Protein AF-A0A8I5ZY84-F1 (afdb_monomer_lite)

Radius of gyration: 14.75 Å; chains: 1; bounding box: 44×28×27 Å

Organism: Rattus norvegicus 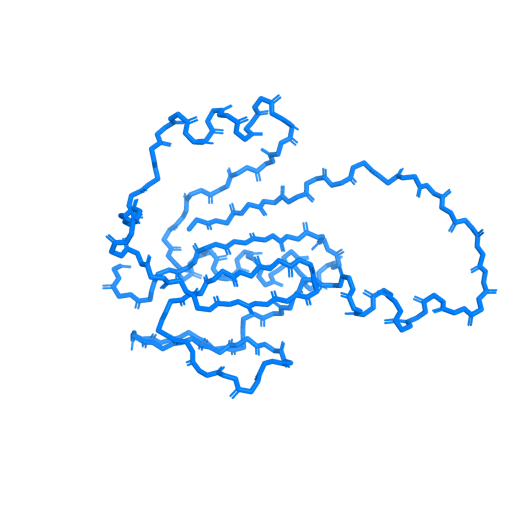(NCBI:txid10116)

Foldseek 3Di:
DKWFPPDPDDDDDDPDPPPVVLQQQFWWAFPDAAAQWTDTPPDPDIESKWKTWGRDIDHDDCVVPHPDDDPVNVVVCVVVVIDDDDDAQVVVSVVSNVCSVVRGTMIDIHHRHD

Sequence (114 aa):
VYVRFLELLPTLHGLGLQISVHMLMASPKIASLSWGQMKVQGSTLTYKDCKVWPGGSRAWDWRETGTEVPPSTVEYLEKQGIDVRVLQTEQAVKEYNALAARGIRVGGVFHSTC

InterPro domains:
  IPR007523 NDUFAF3/Mth938 domain-containing protein [PF04430] (68-111)
  IPR036748 MTH938-like superfamily [G3DSA:3.40.1230.10] (25-68)
  IPR036748 MTH938-like superfamily [G3DSA:3.40.1230.10] (69-114)
  IPR036748 MTH938-like superfamily [SSF64076] (27-114)

Structure (mmCIF, N/CA/C/O backbone):
data_AF-A0A8I5ZY84-F1
#
_entry.id   AF-A0A8I5ZY84-F1
#
loop_
_atom_site.group_PDB
_atom_site.id
_atom_site.type_symbol
_atom_site.label_atom_id
_atom_site.label_alt_id
_atom_site.label_comp_id
_atom_site.label_asym_id
_atom_site.label_entity_id
_atom_site.label_seq_id
_atom_site.pdbx_PDB_ins_code
_atom_site.Cartn_x
_atom_site.Cartn_y
_atom_site.Cartn_z
_atom_site.occupancy
_atom_site.B_iso_or_equiv
_atom_site.auth_seq_id
_atom_site.auth_comp_id
_atom_site.auth_asym_id
_atom_site.auth_atom_id
_atom_site.pdbx_PDB_model_num
ATOM 1 N N . VAL A 1 1 ? 3.416 3.967 1.675 1.00 59.25 1 VAL A N 1
ATOM 2 C CA . VAL A 1 1 ? 2.621 4.438 2.839 1.00 59.25 1 VAL A CA 1
ATOM 3 C C . VAL A 1 1 ? 1.252 3.823 2.792 1.00 59.25 1 VAL A C 1
ATOM 5 O O . VAL A 1 1 ? 0.643 3.834 1.731 1.00 59.25 1 VAL A O 1
ATOM 8 N N . TYR A 1 2 ? 0.758 3.278 3.899 1.00 57.12 2 TYR A N 1
ATOM 9 C CA . TYR A 1 2 ? -0.619 2.800 3.930 1.00 57.12 2 TYR A CA 1
ATOM 10 C C . TYR A 1 2 ? -1.449 3.597 4.935 1.00 57.12 2 TYR A C 1
ATOM 12 O O . TYR A 1 2 ? -0.948 4.117 5.931 1.00 57.12 2 TYR A O 1
ATOM 20 N N . VAL A 1 3 ? -2.723 3.747 4.596 1.00 58.94 3 VAL A N 1
ATOM 21 C CA . VAL A 1 3 ? -3.702 4.549 5.316 1.00 58.94 3 VAL A CA 1
ATOM 22 C C . VAL A 1 3 ? -4.743 3.579 5.842 1.00 58.94 3 VAL A C 1
ATOM 24 O O . VAL A 1 3 ? -5.492 2.965 5.078 1.00 58.94 3 VAL A O 1
ATOM 27 N N . ARG A 1 4 ? -4.787 3.390 7.154 1.00 54.56 4 ARG A N 1
ATOM 28 C CA . ARG A 1 4 ? -5.822 2.573 7.768 1.00 54.56 4 ARG A CA 1
ATOM 29 C C . ARG A 1 4 ? -7.061 3.441 7.945 1.00 54.56 4 ARG A C 1
ATOM 31 O O . ARG A 1 4 ? -7.115 4.302 8.816 1.00 54.56 4 ARG A O 1
ATOM 38 N N . PHE A 1 5 ? -8.075 3.191 7.124 1.00 53.84 5 PHE A N 1
ATOM 39 C CA . PHE A 1 5 ? -9.385 3.803 7.306 1.00 53.84 5 PHE A CA 1
ATOM 40 C C . PHE A 1 5 ? -10.044 3.193 8.553 1.00 53.84 5 PHE A C 1
ATOM 42 O O . PHE A 1 5 ? -10.615 2.104 8.510 1.00 53.84 5 PHE A O 1
ATOM 49 N N . LEU A 1 6 ? -9.945 3.880 9.692 1.00 45.16 6 LEU A N 1
ATOM 50 C CA . LEU A 1 6 ? -10.843 3.652 10.821 1.00 45.16 6 LEU A CA 1
ATOM 51 C C . LEU A 1 6 ? -12.224 4.165 10.410 1.00 45.16 6 LEU A C 1
ATOM 53 O O . LEU A 1 6 ? -12.506 5.348 10.547 1.00 45.16 6 LEU A O 1
ATOM 57 N N . GLU A 1 7 ? -13.093 3.306 9.881 1.00 52.28 7 GLU A N 1
ATOM 58 C CA . GLU A 1 7 ? -14.502 3.686 9.793 1.00 52.28 7 GLU A CA 1
ATOM 59 C C . GLU A 1 7 ? -15.231 3.367 11.098 1.00 52.28 7 GLU A C 1
ATOM 61 O O . GLU A 1 7 ? -15.398 2.208 11.483 1.00 52.28 7 GLU A O 1
ATOM 66 N N . LEU A 1 8 ? -15.696 4.444 11.735 1.00 43.16 8 LEU A N 1
ATOM 67 C CA . LEU A 1 8 ? -16.937 4.509 12.500 1.00 43.16 8 LEU A CA 1
ATOM 68 C C . LEU A 1 8 ? -18.049 3.827 11.681 1.00 43.16 8 LEU A C 1
ATOM 70 O O . LEU A 1 8 ? -18.463 4.341 10.646 1.00 43.16 8 LEU A O 1
ATOM 74 N N . LEU A 1 9 ? -18.516 2.655 12.105 1.00 41.88 9 LEU A N 1
ATOM 75 C CA . LEU A 1 9 ? -19.665 1.999 11.477 1.00 41.88 9 LEU A CA 1
ATOM 76 C C . LEU A 1 9 ? -20.967 2.652 11.970 1.00 41.88 9 LEU A C 1
ATOM 78 O O . LEU A 1 9 ? -21.177 2.681 13.183 1.00 41.88 9 LEU A O 1
ATOM 82 N N . PRO A 1 10 ? -21.915 3.042 11.100 1.00 41.12 10 PRO A N 1
ATOM 83 C CA . PRO A 1 10 ? -23.320 2.896 11.426 1.00 41.12 10 PRO A CA 1
ATOM 84 C C . PRO A 1 10 ? -23.710 1.434 11.179 1.00 41.12 10 PRO A C 1
ATOM 86 O O . PRO A 1 10 ? -23.598 0.904 10.072 1.00 41.12 10 PRO A O 1
ATOM 89 N N . THR A 1 11 ? -24.151 0.761 12.233 1.00 42.03 11 THR A N 1
ATOM 90 C CA . THR A 1 11 ? -24.801 -0.548 12.177 1.00 42.03 11 THR A CA 1
ATOM 91 C C . THR A 1 11 ? -26.076 -0.455 11.338 1.00 42.03 11 THR A C 1
ATOM 93 O O . THR A 1 11 ? -27.053 0.159 11.754 1.00 42.03 11 THR A O 1
ATOM 96 N N . LEU A 1 12 ? -26.099 -1.096 10.168 1.00 42.38 12 LEU A N 1
ATOM 97 C CA . LEU A 1 12 ? -27.334 -1.333 9.419 1.00 42.38 12 LEU A CA 1
ATOM 98 C C . LEU A 1 12 ? -27.605 -2.837 9.351 1.00 42.38 12 LEU A C 1
ATOM 100 O O . LEU A 1 12 ? -26.964 -3.592 8.617 1.00 42.38 12 LEU A O 1
ATOM 104 N N . HIS A 1 13 ? -28.554 -3.262 10.186 1.00 46.16 13 HIS A N 1
ATOM 105 C CA . HIS A 1 13 ? -29.196 -4.569 10.132 1.00 46.16 13 HIS A CA 1
ATOM 106 C C . HIS A 1 13 ? -30.105 -4.654 8.896 1.00 46.16 13 HIS A C 1
ATOM 108 O O . HIS A 1 13 ? -30.952 -3.789 8.692 1.00 46.16 13 HIS A O 1
ATOM 114 N N . GLY A 1 14 ? -29.966 -5.721 8.105 1.00 43.25 14 GLY A N 1
ATOM 115 C CA . GLY A 1 14 ? -30.856 -6.013 6.978 1.00 43.25 14 GLY A CA 1
ATOM 116 C C . GLY A 1 14 ? -30.366 -7.198 6.147 1.00 43.25 14 GLY A C 1
ATOM 117 O O . GLY A 1 14 ? -29.608 -7.034 5.198 1.00 43.25 14 GLY A O 1
ATOM 118 N N . LEU A 1 15 ? -30.756 -8.412 6.537 1.00 55.94 15 LEU A N 1
ATOM 119 C CA . LEU A 1 15 ? -30.386 -9.677 5.893 1.00 55.94 15 LEU A CA 1
ATOM 120 C C . LEU A 1 15 ? -31.008 -9.797 4.487 1.00 55.94 15 LEU A C 1
ATOM 122 O O . LEU A 1 15 ? -32.220 -9.679 4.342 1.00 55.94 15 LEU A O 1
ATOM 126 N N . GLY A 1 16 ? -30.189 -10.082 3.465 1.00 46.94 16 GLY A N 1
ATOM 127 C CA . GLY A 1 16 ? -30.673 -10.550 2.155 1.00 46.94 16 GLY A CA 1
ATOM 128 C C . GLY A 1 16 ? -29.726 -10.315 0.973 1.00 46.94 16 GLY A C 1
ATOM 129 O O . GLY A 1 16 ? -29.486 -11.232 0.198 1.00 46.94 16 GLY A O 1
ATOM 130 N N . LEU A 1 17 ? -29.127 -9.121 0.864 1.00 48.25 17 LEU A N 1
ATOM 131 C CA . LEU A 1 17 ? -28.210 -8.734 -0.233 1.00 48.25 17 LEU A CA 1
ATOM 132 C C . LEU A 1 17 ? -26.754 -8.489 0.223 1.00 48.25 17 LEU A C 1
ATOM 134 O O . LEU A 1 17 ? -25.884 -8.148 -0.577 1.00 48.25 17 LEU A O 1
ATOM 138 N N . GLN A 1 18 ? -26.486 -8.660 1.519 1.00 50.44 18 GLN A N 1
ATOM 139 C CA . GLN A 1 18 ? -25.283 -8.171 2.203 1.00 50.44 18 GLN A CA 1
ATOM 140 C C . GLN A 1 18 ? -23.968 -8.785 1.682 1.00 50.44 18 GLN A C 1
ATOM 142 O O . GLN A 1 18 ? -22.938 -8.116 1.697 1.00 50.44 18 GLN A O 1
ATOM 147 N N . ILE A 1 19 ? -23.982 -10.042 1.219 1.00 48.97 19 ILE A N 1
ATOM 148 C CA . ILE A 1 19 ? -22.755 -10.817 0.946 1.00 48.97 19 ILE A CA 1
ATOM 149 C C . ILE A 1 19 ? -21.994 -10.266 -0.272 1.00 48.97 19 ILE A C 1
ATOM 151 O O . ILE A 1 19 ? -20.773 -10.122 -0.216 1.00 48.97 19 ILE A O 1
ATOM 155 N N . SER A 1 20 ? -22.693 -9.878 -1.345 1.00 49.91 20 SER A N 1
ATOM 156 C CA . SER A 1 20 ? -22.047 -9.343 -2.555 1.00 49.91 20 SER A CA 1
ATOM 157 C C . SER A 1 20 ? -21.525 -7.916 -2.371 1.00 49.91 20 SER A C 1
ATOM 159 O O . SER A 1 20 ? -20.455 -7.588 -2.880 1.00 49.91 20 SER A O 1
ATOM 161 N N . VAL A 1 21 ? -22.228 -7.072 -1.608 1.00 51.06 21 VAL A N 1
ATOM 162 C CA . VAL A 1 21 ? -21.797 -5.682 -1.367 1.00 51.06 21 VAL A CA 1
ATOM 163 C C . VAL A 1 21 ? -20.622 -5.629 -0.387 1.00 51.06 21 VAL A C 1
ATOM 165 O O . VAL A 1 21 ? -19.704 -4.838 -0.579 1.00 51.06 21 VAL A O 1
ATOM 168 N N . HIS A 1 22 ? -20.576 -6.523 0.611 1.00 53.44 22 HIS A N 1
ATOM 169 C C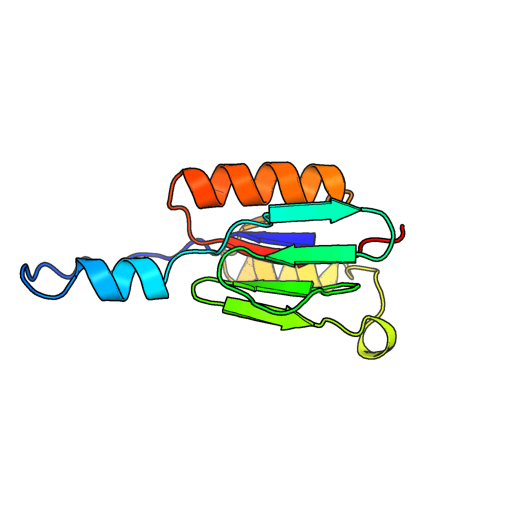A . HIS A 1 22 ? -19.419 -6.638 1.510 1.00 53.44 22 HIS A CA 1
ATOM 170 C C . HIS A 1 22 ? -18.127 -6.972 0.755 1.00 53.44 22 HIS A C 1
ATOM 172 O O . HIS A 1 22 ? -17.070 -6.434 1.073 1.00 53.44 22 HIS A O 1
ATOM 178 N N . MET A 1 23 ? -18.211 -7.831 -0.266 1.00 52.03 23 MET A N 1
ATOM 179 C CA . MET A 1 23 ? -17.057 -8.217 -1.082 1.00 52.03 23 MET A CA 1
ATOM 180 C C . MET A 1 23 ? -16.591 -7.079 -2.003 1.00 52.03 23 MET A C 1
ATOM 182 O O . MET A 1 23 ? -15.393 -6.918 -2.219 1.00 52.03 23 MET A O 1
ATOM 186 N N . LEU A 1 24 ? -17.524 -6.242 -2.472 1.00 56.81 24 LEU A N 1
ATOM 187 C CA . LEU A 1 24 ? -17.244 -5.021 -3.238 1.00 56.81 24 LEU A CA 1
ATOM 188 C C . LEU A 1 24 ? -16.703 -3.870 -2.377 1.00 56.81 24 LEU A C 1
ATOM 190 O O . LEU A 1 24 ? -16.148 -2.929 -2.927 1.00 56.81 24 LEU A O 1
ATOM 194 N N . MET A 1 25 ? -16.845 -3.937 -1.052 1.00 71.19 25 MET A N 1
ATOM 195 C CA . MET A 1 25 ? -16.330 -2.952 -0.088 1.00 71.19 25 MET A CA 1
ATOM 196 C C . MET A 1 25 ? -15.126 -3.484 0.707 1.00 71.19 25 MET A C 1
ATOM 198 O O . MET A 1 25 ? -14.665 -2.840 1.649 1.00 71.19 25 MET A O 1
ATOM 202 N N . ALA A 1 26 ? -14.608 -4.664 0.356 1.00 87.94 26 ALA A N 1
ATOM 203 C CA . ALA A 1 26 ? -13.420 -5.229 0.977 1.00 87.94 26 ALA A CA 1
ATOM 204 C C . ALA A 1 26 ? -12.151 -4.602 0.390 1.00 87.94 26 ALA A C 1
ATOM 206 O O . ALA A 1 26 ? -12.075 -4.287 -0.799 1.00 87.94 26 ALA A O 1
ATOM 207 N N . SER A 1 27 ? -11.124 -4.443 1.218 1.00 92.56 27 SER A N 1
ATOM 208 C CA . SER A 1 27 ? -9.804 -4.021 0.753 1.00 92.56 27 SER A CA 1
ATOM 209 C C . SER A 1 27 ? -9.124 -5.179 0.013 1.00 92.56 27 SER A C 1
ATOM 211 O O . SER A 1 27 ? -8.921 -6.239 0.615 1.00 92.56 27 SER A O 1
ATOM 213 N N . PRO A 1 28 ? -8.791 -5.030 -1.281 1.00 94.44 28 PRO A N 1
ATOM 214 C CA . PRO A 1 28 ? -8.242 -6.125 -2.067 1.00 94.44 28 PRO A CA 1
ATOM 215 C C . PRO A 1 28 ? -6.800 -6.417 -1.648 1.00 94.44 28 PRO A C 1
ATOM 217 O O . PRO A 1 28 ? -5.991 -5.506 -1.525 1.00 94.44 28 PRO A O 1
ATOM 220 N N . LYS A 1 29 ? -6.440 -7.692 -1.470 1.00 96.00 29 LYS A N 1
ATOM 221 C CA . LYS A 1 29 ? -5.065 -8.067 -1.103 1.00 96.00 29 LYS A CA 1
ATOM 222 C C . LYS A 1 29 ? -4.082 -7.750 -2.227 1.00 96.00 29 LYS A C 1
ATOM 224 O O . LYS A 1 29 ? -4.385 -7.926 -3.406 1.00 96.00 29 LYS A O 1
ATOM 229 N N . ILE A 1 30 ? -2.862 -7.381 -1.860 1.00 96.12 30 ILE A N 1
ATOM 230 C CA . ILE A 1 30 ? -1.732 -7.319 -2.787 1.00 96.12 30 ILE A CA 1
ATOM 231 C C . ILE A 1 30 ? -1.238 -8.754 -2.977 1.00 96.12 30 ILE A C 1
ATOM 233 O O . ILE A 1 30 ? -0.719 -9.366 -2.045 1.00 96.12 30 ILE A O 1
ATOM 237 N N . ALA A 1 31 ? -1.471 -9.305 -4.167 1.00 96.88 31 ALA A N 1
ATOM 238 C CA . ALA A 1 31 ? -1.221 -10.706 -4.496 1.00 96.88 31 ALA A CA 1
ATOM 239 C C . ALA A 1 31 ? 0.269 -11.001 -4.717 1.00 96.88 31 ALA A C 1
ATOM 241 O O . ALA A 1 31 ? 0.733 -12.091 -4.393 1.00 96.88 31 ALA A O 1
ATOM 242 N N . SER A 1 32 ? 1.019 -10.037 -5.253 1.00 96.38 32 SER A N 1
ATOM 243 C CA . SER A 1 32 ? 2.471 -10.141 -5.407 1.00 96.38 32 SER A CA 1
ATOM 244 C C . SER A 1 32 ? 3.129 -8.764 -5.425 1.00 96.38 32 SER A C 1
ATOM 246 O O . SER A 1 32 ? 2.554 -7.801 -5.940 1.00 96.38 32 SER A O 1
ATOM 248 N N . LEU A 1 33 ? 4.355 -8.710 -4.908 1.00 95.38 33 LEU A N 1
ATOM 249 C CA . LEU A 1 33 ? 5.263 -7.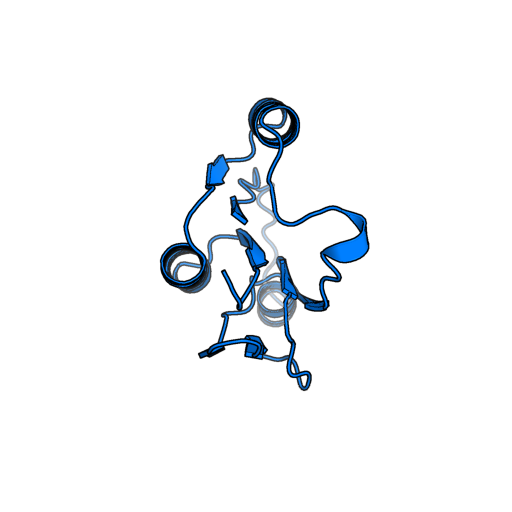569 -4.960 1.00 95.38 33 LEU A CA 1
ATOM 250 C C . LEU A 1 33 ? 6.630 -8.067 -5.440 1.00 95.38 33 LEU A C 1
ATOM 252 O O . LEU A 1 33 ? 7.162 -9.034 -4.900 1.00 95.38 33 LEU A O 1
ATOM 256 N N . SER A 1 34 ? 7.184 -7.393 -6.437 1.00 95.31 34 SER A N 1
ATOM 257 C CA . SER A 1 34 ? 8.569 -7.528 -6.885 1.00 95.31 34 SER A CA 1
ATOM 258 C C . SER A 1 34 ? 9.059 -6.176 -7.402 1.00 95.31 34 SER A C 1
ATOM 260 O O . SER A 1 34 ? 8.260 -5.262 -7.609 1.00 95.31 34 SER A O 1
ATOM 262 N N . TRP A 1 35 ? 10.361 -6.044 -7.647 1.00 93.50 35 TRP A N 1
ATOM 263 C CA . TRP A 1 35 ? 10.936 -4.798 -8.151 1.00 93.50 35 TRP A CA 1
ATOM 264 C C . TRP A 1 35 ? 10.227 -4.307 -9.424 1.00 93.50 35 TRP A C 1
ATOM 266 O O . TRP A 1 35 ? 10.233 -4.987 -10.452 1.00 93.50 35 TRP A O 1
ATOM 276 N N . GLY A 1 36 ? 9.603 -3.128 -9.355 1.00 93.88 36 GLY A N 1
ATOM 277 C CA . GLY A 1 36 ? 8.902 -2.515 -10.486 1.00 93.88 36 GLY A CA 1
ATOM 278 C C . GLY A 1 36 ? 7.584 -3.189 -10.880 1.00 93.88 36 GLY A C 1
ATOM 279 O O . GLY A 1 36 ? 7.062 -2.886 -11.956 1.00 93.88 36 GLY A O 1
ATOM 280 N N . GLN A 1 37 ? 7.055 -4.110 -10.067 1.00 95.75 37 GLN A N 1
ATOM 281 C CA . GLN A 1 37 ? 5.843 -4.852 -10.396 1.00 95.75 37 GLN A CA 1
ATOM 282 C C . GLN A 1 37 ? 5.008 -5.221 -9.160 1.00 95.75 37 GLN A C 1
ATOM 284 O O . GLN A 1 37 ? 5.484 -5.830 -8.205 1.00 95.75 37 GLN A O 1
ATOM 289 N N . MET A 1 38 ? 3.711 -4.935 -9.228 1.00 96.25 38 MET A N 1
ATOM 290 C CA . MET A 1 38 ? 2.711 -5.255 -8.217 1.00 96.25 38 MET A CA 1
ATOM 291 C C . MET A 1 38 ? 1.443 -5.811 -8.866 1.00 96.25 38 MET A C 1
ATOM 293 O O . MET A 1 38 ? 1.008 -5.341 -9.921 1.00 96.25 38 MET A O 1
ATOM 297 N N . LYS A 1 39 ? 0.811 -6.789 -8.211 1.00 97.31 39 LYS A N 1
ATOM 298 C CA . LYS A 1 39 ? -0.511 -7.310 -8.595 1.00 97.31 39 LYS A CA 1
ATOM 299 C C . LYS A 1 39 ? -1.470 -7.225 -7.422 1.00 97.31 39 LYS A C 1
ATOM 301 O O . LYS A 1 39 ? -1.101 -7.527 -6.289 1.00 97.31 39 LYS A O 1
ATOM 306 N N . VAL A 1 40 ? -2.712 -6.856 -7.707 1.00 96.88 40 VAL A N 1
ATOM 307 C CA . VAL A 1 40 ? -3.785 -6.739 -6.715 1.00 96.88 40 VAL A CA 1
ATOM 308 C C . VAL A 1 40 ? -4.853 -7.781 -7.021 1.00 96.88 40 VAL A C 1
ATOM 310 O O . VAL A 1 40 ? -5.237 -7.966 -8.175 1.00 96.88 40 VAL A O 1
ATOM 313 N N . GLN A 1 41 ? -5.320 -8.487 -5.994 1.00 94.69 41 GLN A N 1
ATOM 314 C CA . GLN A 1 41 ? -6.357 -9.501 -6.126 1.00 94.69 41 GLN A CA 1
ATOM 315 C C . GLN A 1 41 ? -7.626 -8.892 -6.737 1.00 94.69 41 GLN A C 1
ATOM 317 O O . GLN A 1 41 ? -8.099 -7.851 -6.291 1.00 94.69 41 GLN A O 1
ATOM 322 N N . GLY A 1 42 ? -8.181 -9.555 -7.753 1.00 90.06 42 GLY A N 1
ATOM 323 C CA . GLY A 1 42 ? -9.367 -9.079 -8.470 1.00 90.06 42 GLY A CA 1
ATOM 324 C C . GLY A 1 42 ? -9.082 -8.038 -9.559 1.00 90.06 42 GLY A C 1
ATOM 325 O O . GLY A 1 42 ? -9.981 -7.734 -10.336 1.00 90.06 42 GLY A O 1
ATOM 326 N N . SER A 1 43 ? -7.848 -7.537 -9.675 1.00 91.69 43 SER A N 1
ATOM 327 C CA . SER A 1 43 ? -7.423 -6.704 -10.803 1.00 91.69 43 SER A CA 1
ATOM 328 C C . SER A 1 43 ? -6.780 -7.559 -11.895 1.00 91.69 43 SER A C 1
ATOM 330 O O . SER A 1 43 ? -5.960 -8.433 -11.615 1.00 91.69 43 SER A O 1
ATOM 332 N N . THR A 1 44 ? -7.117 -7.287 -13.156 1.00 91.75 44 THR A N 1
ATOM 333 C CA . THR A 1 44 ? -6.427 -7.862 -14.327 1.00 91.75 44 THR A CA 1
ATOM 334 C C . THR A 1 44 ? -5.143 -7.107 -14.672 1.00 91.75 44 THR A C 1
ATOM 336 O O . THR A 1 44 ? -4.354 -7.563 -15.500 1.00 91.75 44 THR A O 1
ATOM 339 N N . LEU A 1 45 ? -4.920 -5.950 -14.045 1.00 92.56 45 LEU A N 1
ATOM 340 C CA . LEU A 1 45 ? -3.786 -5.087 -14.325 1.00 92.56 45 LEU A CA 1
ATOM 341 C C . LEU A 1 45 ? -2.569 -5.497 -13.501 1.00 92.56 45 LEU A C 1
ATOM 343 O O . LEU A 1 45 ? -2.657 -5.861 -12.328 1.00 92.56 45 LEU A O 1
ATOM 347 N N . THR A 1 46 ? -1.409 -5.365 -14.131 1.00 95.69 46 THR A N 1
ATOM 348 C CA . THR A 1 46 ? -0.121 -5.370 -13.445 1.00 95.69 46 THR A CA 1
ATOM 349 C C . THR A 1 46 ? 0.334 -3.925 -13.303 1.00 95.69 46 THR A C 1
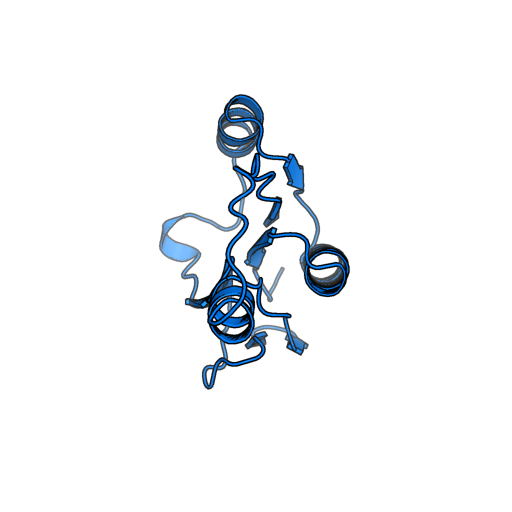ATOM 351 O O . THR A 1 46 ? 0.400 -3.194 -14.290 1.00 95.69 46 THR A O 1
ATOM 354 N N . TYR A 1 47 ? 0.610 -3.501 -12.076 1.00 95.12 47 TYR A N 1
ATOM 355 C CA . TYR A 1 47 ? 1.024 -2.138 -11.766 1.00 95.12 47 TYR A CA 1
ATOM 356 C C . TYR A 1 47 ? 2.536 -2.079 -11.583 1.00 95.12 47 TYR A C 1
ATOM 358 O O . TYR A 1 47 ? 3.130 -3.045 -11.119 1.00 95.12 47 TYR A O 1
ATOM 366 N N . LYS A 1 48 ? 3.156 -0.938 -11.888 1.00 93.56 48 LYS A N 1
ATOM 367 C CA . LYS A 1 48 ? 4.484 -0.633 -11.345 1.00 93.56 48 LYS A CA 1
ATOM 368 C C . LYS A 1 48 ? 4.346 -0.218 -9.881 1.00 93.56 48 LYS A C 1
ATOM 370 O O . LYS A 1 48 ? 4.879 -0.872 -8.997 1.00 93.56 48 LYS A O 1
ATOM 375 N N . ASP A 1 49 ? 3.542 0.813 -9.658 1.00 92.44 49 ASP A N 1
ATOM 376 C CA . ASP A 1 49 ? 3.181 1.364 -8.356 1.00 92.44 49 ASP A CA 1
ATOM 377 C C . ASP A 1 49 ? 1.655 1.495 -8.305 1.00 92.44 49 ASP A C 1
ATOM 379 O O . ASP A 1 49 ? 1.012 1.725 -9.338 1.00 92.44 49 ASP A O 1
ATOM 383 N N . CYS A 1 50 ? 1.045 1.327 -7.132 1.00 92.81 50 CYS A N 1
ATOM 384 C CA . CYS A 1 50 ? -0.414 1.328 -7.034 1.00 92.81 50 CYS A CA 1
ATOM 385 C C . CYS A 1 50 ? -0.961 1.985 -5.771 1.00 92.81 50 CYS A C 1
ATOM 387 O O . CYS A 1 50 ? -0.370 1.924 -4.691 1.00 92.81 50 CYS A O 1
ATOM 389 N N . LYS A 1 51 ? -2.162 2.545 -5.922 1.00 92.62 51 LYS A N 1
ATOM 390 C CA . LYS A 1 51 ? -3.074 2.892 -4.836 1.00 92.62 51 LYS A CA 1
ATOM 391 C C . LYS A 1 51 ? -4.111 1.775 -4.698 1.00 92.62 51 LYS A C 1
ATOM 393 O O . LYS A 1 51 ? -4.607 1.278 -5.709 1.00 92.62 51 LYS A O 1
ATOM 398 N N . VAL A 1 52 ? -4.457 1.408 -3.472 1.00 93.38 52 VAL A N 1
ATOM 399 C CA . VAL A 1 52 ? -5.491 0.414 -3.137 1.00 93.38 52 VAL A CA 1
ATOM 400 C C . VAL A 1 52 ? -6.408 0.974 -2.056 1.00 93.38 52 VAL A C 1
ATOM 402 O O . VAL A 1 52 ? -5.965 1.745 -1.204 1.00 93.38 52 VAL A O 1
ATOM 405 N N . TRP A 1 53 ? -7.684 0.611 -2.085 1.00 92.06 53 TRP A N 1
ATOM 406 C CA . TRP A 1 53 ? -8.701 1.050 -1.126 1.00 92.06 53 TRP A CA 1
ATOM 407 C C . TRP A 1 53 ? -9.839 0.020 -1.065 1.00 92.06 53 TRP A C 1
ATOM 409 O O . TRP A 1 53 ? -9.901 -0.860 -1.927 1.00 92.06 53 TRP A O 1
ATOM 419 N N . PRO A 1 54 ? -10.732 0.089 -0.060 1.00 90.69 54 PRO A N 1
ATOM 420 C CA . PRO A 1 54 ? -11.956 -0.710 -0.042 1.00 90.69 54 PRO A CA 1
ATOM 421 C C . PRO A 1 54 ? -12.684 -0.676 -1.396 1.00 90.69 54 PRO A C 1
ATOM 423 O O . PRO A 1 54 ? -13.155 0.373 -1.826 1.00 90.69 54 PRO A O 1
ATOM 426 N N . GLY A 1 55 ? -12.738 -1.817 -2.081 1.00 90.25 55 GLY A N 1
ATOM 427 C CA . GLY A 1 55 ? -13.408 -1.968 -3.370 1.00 90.25 55 GLY A CA 1
ATOM 428 C C . GLY A 1 55 ? -12.578 -1.715 -4.626 1.00 90.25 55 GLY A C 1
ATOM 429 O O . GLY A 1 55 ? -13.123 -1.836 -5.722 1.00 90.25 55 GLY A O 1
ATOM 430 N N . GLY A 1 56 ? -11.278 -1.403 -4.538 1.00 91.94 56 GLY A N 1
ATOM 431 C CA . GLY A 1 56 ? -10.503 -1.256 -5.770 1.00 91.94 56 GLY A CA 1
ATOM 432 C C . GLY A 1 56 ? -9.027 -0.906 -5.656 1.00 91.94 56 GLY A C 1
ATOM 433 O O . GLY A 1 56 ? -8.431 -0.814 -4.581 1.00 91.94 56 GLY A O 1
ATOM 434 N N . SER A 1 57 ? -8.437 -0.720 -6.836 1.00 94.50 57 SER A N 1
ATOM 435 C CA . SER A 1 57 ? -7.037 -0.356 -7.025 1.00 94.50 57 SER A CA 1
ATOM 436 C C . SER A 1 57 ? -6.823 0.436 -8.312 1.00 94.50 57 SER A C 1
ATOM 438 O O . SER A 1 57 ? -7.544 0.259 -9.294 1.00 94.50 57 SER A O 1
ATOM 440 N N . ARG A 1 58 ? -5.782 1.272 -8.347 1.00 94.00 58 ARG A N 1
ATOM 441 C CA . ARG A 1 58 ? -5.361 2.018 -9.543 1.00 94.00 58 ARG A CA 1
ATOM 442 C C . ARG A 1 58 ? -3.847 2.192 -9.565 1.00 94.00 58 ARG A C 1
ATOM 444 O O . ARG A 1 58 ? -3.207 2.214 -8.517 1.00 94.00 58 ARG A O 1
ATOM 451 N N . ALA A 1 59 ? -3.291 2.355 -10.763 1.00 93.50 59 ALA A N 1
ATOM 452 C CA . ALA A 1 59 ? -1.907 2.777 -10.931 1.00 93.50 59 ALA A CA 1
ATOM 453 C C . ALA A 1 59 ? -1.641 4.105 -10.201 1.00 93.50 59 ALA A C 1
ATOM 455 O O . ALA A 1 59 ? -2.499 4.993 -10.164 1.00 93.50 59 ALA A O 1
ATOM 456 N N . TRP A 1 60 ? -0.449 4.236 -9.634 1.00 87.44 60 TRP A N 1
ATOM 457 C CA . TRP A 1 60 ? 0.044 5.489 -9.082 1.00 87.44 60 TRP A CA 1
ATOM 458 C C . TRP A 1 60 ? 1.222 5.981 -9.913 1.00 87.44 60 TRP A C 1
ATOM 460 O O . TRP A 1 60 ? 2.198 5.254 -10.073 1.00 87.44 60 TRP A O 1
ATOM 470 N N . ASP A 1 61 ? 1.135 7.207 -10.424 1.00 85.31 61 ASP A N 1
ATOM 471 C CA . ASP A 1 61 ? 2.297 7.905 -10.961 1.00 85.31 61 ASP A CA 1
ATOM 472 C C . ASP A 1 61 ? 2.879 8.815 -9.872 1.00 85.31 61 ASP A C 1
ATOM 474 O O . ASP A 1 61 ? 2.307 9.848 -9.527 1.00 85.31 61 ASP A O 1
ATOM 478 N N . TRP A 1 62 ? 4.003 8.406 -9.282 1.00 77.75 62 TRP A N 1
ATOM 479 C CA . TRP A 1 62 ? 4.689 9.196 -8.258 1.00 77.75 62 TRP A CA 1
ATOM 480 C C . TRP A 1 62 ? 5.322 10.466 -8.826 1.00 77.75 62 TRP A C 1
ATOM 482 O O . TRP A 1 62 ? 5.648 11.362 -8.057 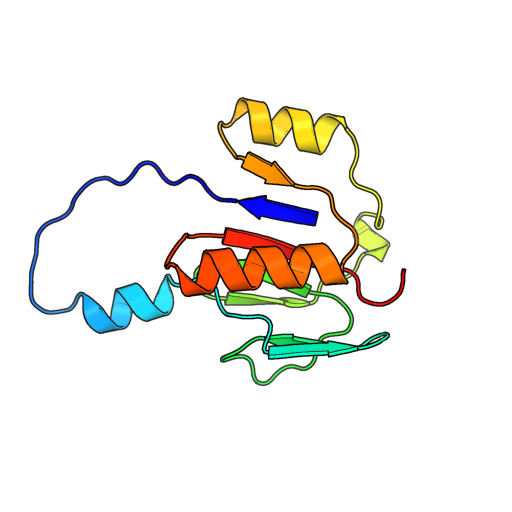1.00 77.75 62 TRP A O 1
ATOM 492 N N . ARG A 1 63 ? 5.489 10.598 -10.149 1.00 78.31 63 ARG A N 1
ATOM 493 C CA . ARG A 1 63 ? 6.058 11.817 -10.749 1.00 78.31 63 ARG A CA 1
ATOM 494 C C . ARG A 1 63 ? 5.161 13.033 -10.547 1.00 78.31 63 ARG A C 1
ATOM 496 O O . ARG A 1 63 ? 5.647 14.155 -10.602 1.00 78.31 63 ARG A O 1
ATOM 503 N N . GLU A 1 64 ? 3.877 12.807 -10.285 1.00 77.06 64 GLU A N 1
ATOM 504 C CA . GLU A 1 64 ? 2.914 13.864 -9.981 1.00 77.06 64 GLU A CA 1
ATOM 505 C C . GLU A 1 64 ? 3.067 14.407 -8.553 1.00 77.06 64 GLU A C 1
ATOM 507 O O . GLU A 1 64 ? 2.817 15.586 -8.316 1.00 77.06 64 GLU A O 1
ATOM 512 N N . THR A 1 65 ? 3.449 13.559 -7.592 1.00 73.44 65 THR A N 1
ATOM 513 C CA . THR A 1 65 ? 3.340 13.876 -6.153 1.00 73.44 65 THR A CA 1
ATOM 514 C C . THR A 1 65 ? 4.612 13.632 -5.342 1.00 73.44 65 THR A C 1
ATOM 516 O O . THR A 1 65 ? 4.624 13.904 -4.147 1.00 73.44 65 THR A O 1
ATOM 519 N N . GLY A 1 66 ? 5.666 13.095 -5.956 1.00 75.31 66 GLY A N 1
ATOM 520 C CA . GLY A 1 66 ? 6.814 12.522 -5.257 1.00 75.31 66 GLY A CA 1
ATOM 521 C C . GLY A 1 66 ? 6.503 11.173 -4.595 1.00 75.31 66 GLY A C 1
ATOM 522 O O . GLY A 1 66 ? 5.354 10.725 -4.538 1.00 75.31 66 GLY A O 1
ATOM 523 N N . THR A 1 67 ? 7.555 10.512 -4.107 1.00 76.06 67 THR A N 1
ATOM 524 C CA . THR A 1 67 ? 7.473 9.273 -3.309 1.00 76.06 67 THR A CA 1
ATOM 525 C C . THR A 1 67 ? 7.537 9.532 -1.805 1.00 76.06 67 THR A C 1
ATOM 527 O O . THR A 1 67 ? 7.180 8.656 -1.016 1.00 76.06 67 THR A O 1
ATOM 530 N N . GLU A 1 68 ? 8.011 10.711 -1.401 1.00 78.00 68 GLU A N 1
ATOM 531 C CA . GLU A 1 68 ? 8.074 11.118 -0.002 1.00 78.00 68 GLU A CA 1
ATOM 532 C C . GLU A 1 68 ? 6.678 11.430 0.527 1.00 78.00 68 GLU A C 1
ATOM 534 O O . GLU A 1 68 ? 5.812 11.921 -0.197 1.00 78.00 68 GLU A O 1
ATOM 539 N N . VAL A 1 69 ? 6.462 11.153 1.810 1.00 80.12 69 VAL A N 1
ATOM 540 C CA . VAL A 1 69 ? 5.227 11.535 2.491 1.00 80.12 69 VAL A CA 1
ATOM 541 C C . VAL A 1 69 ? 5.526 12.713 3.401 1.00 80.12 69 VAL A C 1
ATOM 543 O O . VAL A 1 69 ? 6.195 12.528 4.419 1.00 80.12 69 VAL A O 1
ATOM 546 N N . PRO A 1 70 ? 5.053 13.923 3.046 1.00 84.12 70 PRO A N 1
ATOM 547 C CA . PRO A 1 70 ? 5.266 15.102 3.867 1.00 84.12 70 PRO A CA 1
ATOM 548 C C . PRO A 1 70 ? 4.675 14.898 5.269 1.00 84.12 70 PRO A C 1
ATOM 550 O O . PRO A 1 70 ? 3.548 14.401 5.371 1.00 84.12 70 PRO A O 1
ATOM 553 N N . PRO A 1 71 ? 5.352 15.342 6.345 1.00 86.56 71 PRO A N 1
ATOM 554 C CA . PRO A 1 71 ? 4.809 15.278 7.704 1.00 86.56 71 PRO A CA 1
ATOM 555 C C . PRO A 1 71 ? 3.415 15.909 7.824 1.00 86.56 71 PRO A C 1
ATOM 557 O O . PRO A 1 71 ? 2.525 15.340 8.448 1.00 86.56 71 PRO A O 1
ATOM 560 N N . SER A 1 72 ? 3.172 17.011 7.108 1.00 88.31 72 SER A N 1
ATOM 561 C CA . SER A 1 72 ? 1.865 17.678 7.043 1.00 88.31 72 SER A CA 1
ATOM 562 C C . SER A 1 72 ? 0.740 16.787 6.506 1.00 88.31 72 SER A C 1
ATOM 564 O O . SER A 1 72 ? -0.413 16.954 6.897 1.00 88.31 72 SER A O 1
ATOM 566 N N . THR A 1 73 ? 1.054 15.825 5.631 1.00 85.38 73 THR A N 1
ATOM 567 C CA . THR A 1 73 ? 0.077 14.849 5.123 1.00 85.38 73 THR A CA 1
ATOM 568 C C . THR A 1 73 ? -0.314 13.860 6.215 1.00 85.38 73 THR A C 1
ATOM 570 O O . THR A 1 73 ? -1.492 13.539 6.354 1.00 85.38 73 THR A O 1
ATOM 573 N N . VAL A 1 74 ? 0.659 13.405 7.010 1.00 86.19 74 VAL A N 1
ATOM 574 C CA . VAL A 1 74 ? 0.412 12.512 8.150 1.00 86.19 74 VAL A CA 1
ATOM 575 C C . VAL A 1 74 ? -0.429 13.237 9.197 1.00 86.19 74 VAL A C 1
ATOM 577 O O . VAL A 1 74 ? -1.504 12.758 9.540 1.00 86.19 74 VAL A O 1
ATOM 580 N N . GLU A 1 75 ? -0.020 14.442 9.600 1.00 89.81 75 GLU A N 1
ATOM 581 C CA . GLU A 1 75 ? -0.757 15.258 10.571 1.00 89.81 75 GLU A CA 1
ATOM 582 C C . GLU A 1 75 ? -2.191 15.560 10.123 1.00 89.81 75 GLU A C 1
ATOM 584 O O . GLU A 1 75 ? -3.119 15.551 10.932 1.00 89.81 75 GLU A O 1
ATOM 589 N N . TYR A 1 76 ? -2.388 15.859 8.836 1.00 88.19 76 TYR A N 1
ATOM 590 C CA . TYR A 1 76 ? -3.716 16.099 8.280 1.00 88.19 76 TYR A CA 1
ATOM 591 C C . TYR A 1 76 ? -4.617 14.873 8.449 1.00 88.19 76 TYR A C 1
ATOM 593 O O . TYR A 1 76 ? -5.744 15.008 8.922 1.00 88.19 76 TYR A O 1
ATOM 601 N N . LEU A 1 77 ? -4.118 13.684 8.105 1.00 85.31 77 LEU A N 1
ATOM 602 C CA . LEU A 1 77 ? -4.867 12.433 8.211 1.00 85.31 77 LEU A CA 1
ATOM 603 C C . LEU A 1 77 ? -5.135 12.051 9.675 1.00 85.31 77 LEU A C 1
ATOM 605 O O . LEU A 1 77 ? -6.266 11.706 10.018 1.00 85.31 77 LEU A O 1
ATOM 609 N N . GLU A 1 78 ? -4.144 12.194 10.554 1.00 87.06 78 GLU A N 1
ATOM 610 C CA . GLU A 1 78 ? -4.301 11.948 11.992 1.00 87.06 78 GLU A CA 1
ATOM 611 C C . GLU A 1 78 ? -5.352 12.878 12.617 1.00 87.06 78 GLU A C 1
ATOM 613 O O . GLU A 1 78 ? -6.193 12.424 13.393 1.00 87.06 78 GLU A O 1
ATOM 618 N N . LYS A 1 79 ? -5.394 14.158 12.213 1.00 90.62 79 LYS A N 1
ATOM 619 C CA . LYS A 1 79 ? -6.444 15.111 12.627 1.00 90.62 79 LYS A CA 1
ATOM 620 C C . LYS A 1 79 ? -7.849 14.698 12.181 1.00 90.62 79 LYS A C 1
ATOM 622 O O . LYS A 1 79 ? -8.817 15.113 12.811 1.00 90.62 79 LYS A O 1
ATOM 627 N N . GLN A 1 80 ? -7.978 13.898 11.121 1.00 86.06 80 GLN A N 1
ATOM 628 C CA . GLN A 1 80 ? -9.255 13.315 10.689 1.00 86.06 80 GLN A CA 1
ATOM 629 C C . GLN A 1 80 ? -9.578 11.987 11.404 1.00 86.06 80 GLN A C 1
ATOM 631 O O . GLN A 1 80 ? -10.568 11.340 11.068 1.00 86.06 80 GLN A O 1
ATOM 636 N N . GLY A 1 81 ? -8.763 11.554 12.374 1.00 84.00 81 GLY A N 1
ATOM 637 C CA . GLY A 1 81 ? -8.941 10.286 13.089 1.00 84.00 81 GLY A CA 1
ATOM 638 C C . GLY A 1 81 ? -8.502 9.054 12.292 1.00 84.00 81 GLY A C 1
ATOM 639 O O . GLY A 1 81 ? -8.892 7.932 12.620 1.00 84.00 81 GLY A O 1
ATOM 640 N N . ILE A 1 82 ? -7.708 9.247 11.237 1.00 84.06 82 ILE A N 1
ATOM 641 C CA . ILE A 1 82 ? -7.205 8.172 10.383 1.00 84.06 82 ILE A CA 1
ATOM 642 C C . ILE A 1 82 ? -5.840 7.709 10.916 1.00 84.06 82 ILE A C 1
ATOM 644 O O . ILE A 1 82 ? -4.919 8.507 11.056 1.00 84.06 82 ILE A O 1
ATOM 648 N N . ASP A 1 83 ? -5.699 6.408 11.182 1.00 85.50 83 ASP A N 1
ATOM 649 C CA . ASP A 1 83 ? -4.428 5.782 11.582 1.00 85.50 83 ASP A CA 1
ATOM 650 C C . ASP A 1 83 ? -3.532 5.627 10.342 1.00 85.50 83 ASP A C 1
ATOM 652 O O . ASP A 1 83 ? -3.868 4.921 9.385 1.00 85.50 83 ASP A O 1
ATOM 656 N N . VAL A 1 84 ? -2.398 6.327 10.326 1.00 85.81 84 VAL A N 1
ATOM 657 C CA . VAL A 1 84 ? -1.464 6.350 9.194 1.00 85.81 84 VAL A CA 1
ATOM 658 C C . VAL A 1 84 ? -0.167 5.661 9.575 1.00 85.81 84 VAL A C 1
ATOM 660 O O . VAL A 1 84 ? 0.419 5.936 10.618 1.00 85.81 84 VAL A O 1
ATOM 663 N N . ARG A 1 85 ? 0.323 4.783 8.695 1.00 88.19 85 ARG A N 1
ATOM 664 C CA . ARG A 1 85 ? 1.606 4.099 8.874 1.00 88.19 85 ARG A CA 1
ATOM 665 C C . ARG A 1 85 ? 2.502 4.312 7.660 1.00 88.19 85 ARG A C 1
ATOM 667 O O . ARG A 1 85 ? 2.181 3.943 6.524 1.00 88.19 85 ARG A O 1
ATOM 674 N N . VAL A 1 86 ? 3.665 4.900 7.919 1.00 88.06 86 VAL A N 1
ATOM 675 C CA . VAL A 1 86 ? 4.736 5.101 6.939 1.00 88.06 86 VAL A CA 1
ATOM 676 C C . VAL A 1 86 ? 5.783 4.016 7.171 1.00 88.06 86 VAL A C 1
ATOM 678 O O . VAL A 1 86 ? 6.473 4.028 8.182 1.00 88.06 86 VAL A O 1
ATOM 681 N N . LEU A 1 87 ? 5.864 3.054 6.253 1.00 88.75 87 LEU A N 1
ATOM 682 C CA . LEU A 1 87 ? 6.770 1.905 6.322 1.00 88.75 87 LEU A CA 1
ATOM 683 C C . LEU A 1 87 ? 7.425 1.676 4.959 1.00 88.75 87 LEU A C 1
ATOM 685 O O . LEU A 1 87 ? 6.869 2.079 3.930 1.00 88.75 87 LEU A O 1
ATOM 689 N N . GLN A 1 88 ? 8.552 0.960 4.959 1.00 89.62 88 GLN A N 1
ATOM 690 C CA . GLN A 1 88 ? 9.138 0.399 3.741 1.00 89.62 88 GLN A CA 1
ATOM 691 C C . GLN A 1 88 ? 8.118 -0.528 3.058 1.00 89.62 88 GLN A C 1
ATOM 693 O O . GLN A 1 88 ? 7.333 -1.203 3.729 1.00 89.62 88 GLN A O 1
ATOM 698 N N . THR A 1 89 ? 8.092 -0.534 1.725 1.00 90.25 89 THR A N 1
ATOM 699 C CA . THR A 1 89 ? 7.021 -1.153 0.933 1.00 90.25 89 THR A CA 1
ATOM 700 C C . THR A 1 89 ? 6.758 -2.618 1.270 1.00 90.25 89 THR A C 1
ATOM 702 O O . THR A 1 89 ? 5.592 -2.986 1.380 1.00 90.25 89 THR A O 1
ATOM 705 N N . GLU A 1 90 ? 7.770 -3.459 1.490 1.00 92.00 90 GLU A N 1
ATOM 706 C CA . GLU A 1 90 ? 7.540 -4.878 1.809 1.00 92.00 90 GLU A CA 1
ATOM 707 C C . GLU A 1 90 ? 6.824 -5.042 3.154 1.00 92.00 90 GLU A C 1
ATOM 709 O O . GLU A 1 90 ? 5.848 -5.791 3.269 1.00 92.00 90 GLU A O 1
ATOM 714 N N . GLN A 1 91 ? 7.259 -4.284 4.164 1.00 92.38 91 GLN A N 1
ATOM 715 C CA . GLN A 1 91 ? 6.612 -4.252 5.477 1.00 92.38 91 GLN A CA 1
ATOM 716 C C . GLN A 1 91 ? 5.190 -3.692 5.373 1.00 92.38 91 GLN A C 1
ATOM 718 O O . GLN A 1 91 ? 4.254 -4.276 5.919 1.00 92.38 91 GLN A O 1
ATOM 723 N N . ALA A 1 92 ? 5.006 -2.617 4.602 1.00 91.88 92 ALA A N 1
ATOM 724 C CA . ALA A 1 92 ? 3.700 -2.024 4.349 1.00 91.88 92 ALA A CA 1
ATOM 725 C C . ALA A 1 92 ? 2.741 -3.024 3.687 1.00 91.88 92 ALA A C 1
ATOM 727 O O . ALA A 1 92 ? 1.588 -3.120 4.097 1.00 91.88 92 ALA A O 1
ATOM 728 N N . VAL A 1 93 ? 3.199 -3.784 2.685 1.00 93.94 93 VAL A N 1
ATOM 729 C CA . VAL A 1 93 ? 2.390 -4.809 2.006 1.00 93.94 93 VAL A CA 1
ATOM 730 C C . VAL A 1 93 ? 2.014 -5.930 2.971 1.00 93.94 93 VAL A C 1
ATOM 732 O O . VAL A 1 93 ? 0.858 -6.361 2.990 1.00 93.94 93 VAL A O 1
ATOM 735 N N . LYS A 1 94 ? 2.960 -6.383 3.802 1.00 94.69 94 LYS A N 1
ATOM 736 C CA . LYS A 1 94 ? 2.710 -7.413 4.817 1.00 94.69 94 LYS A CA 1
ATOM 737 C C . LYS A 1 94 ? 1.639 -6.969 5.814 1.00 94.69 94 LYS A C 1
ATOM 739 O O . LYS A 1 94 ? 0.690 -7.715 6.056 1.00 94.69 94 LYS A O 1
ATOM 744 N N . GLU A 1 95 ? 1.763 -5.763 6.362 1.00 93.81 95 GLU A N 1
ATOM 745 C CA . GLU A 1 95 ? 0.786 -5.218 7.308 1.00 93.81 95 GLU A CA 1
ATOM 746 C C . GLU A 1 95 ? -0.575 -4.967 6.656 1.00 93.81 95 GLU A C 1
ATOM 748 O O . GLU A 1 95 ? -1.599 -5.399 7.188 1.00 93.81 95 GLU A O 1
ATOM 753 N N . TYR A 1 96 ? -0.592 -4.353 5.471 1.00 93.69 96 TYR A N 1
ATOM 754 C CA . TYR A 1 96 ? -1.805 -4.129 4.688 1.00 93.69 96 TYR A CA 1
ATOM 755 C C . TYR A 1 96 ? -2.576 -5.435 4.464 1.00 93.69 96 TYR A C 1
ATOM 757 O O . TYR A 1 96 ? -3.765 -5.520 4.770 1.00 93.69 96 TYR A O 1
ATOM 765 N N . ASN A 1 97 ? -1.891 -6.483 3.995 1.00 95.62 97 ASN A N 1
ATOM 766 C CA . ASN A 1 97 ? -2.511 -7.780 3.742 1.00 95.62 97 ASN A CA 1
ATOM 767 C C . ASN A 1 97 ? -3.002 -8.452 5.030 1.00 95.62 97 ASN A C 1
ATOM 769 O O . ASN A 1 97 ? -4.048 -9.102 5.005 1.00 95.62 97 ASN A O 1
ATOM 773 N N . ALA A 1 98 ? -2.290 -8.292 6.151 1.00 94.88 98 ALA A N 1
ATOM 774 C CA . ALA A 1 98 ? -2.730 -8.801 7.448 1.00 94.88 98 ALA A CA 1
ATOM 775 C C . ALA A 1 98 ? -4.015 -8.104 7.932 1.00 94.88 98 ALA A C 1
ATOM 777 O O . ALA A 1 98 ? -4.924 -8.769 8.432 1.00 94.88 98 ALA A O 1
ATOM 778 N N . LEU A 1 99 ? -4.126 -6.784 7.750 1.00 92.38 99 LEU A N 1
ATOM 779 C CA . LEU A 1 99 ? -5.334 -6.016 8.070 1.00 92.38 99 LEU A CA 1
ATOM 780 C C . LEU A 1 99 ? -6.501 -6.400 7.150 1.00 92.38 99 LEU A C 1
ATOM 782 O O . LEU A 1 99 ? -7.580 -6.736 7.640 1.00 92.38 99 LEU A O 1
ATOM 786 N N . ALA A 1 100 ? -6.268 -6.442 5.836 1.00 91.81 100 ALA A N 1
ATOM 787 C CA . ALA A 1 100 ? -7.271 -6.840 4.851 1.00 91.81 100 ALA A CA 1
ATOM 788 C C . ALA A 1 100 ? -7.779 -8.273 5.095 1.00 91.81 100 ALA A C 1
ATOM 790 O O . ALA A 1 100 ? -8.978 -8.532 5.026 1.00 91.81 100 ALA A O 1
ATOM 791 N N . ALA A 1 101 ? -6.894 -9.210 5.461 1.00 91.88 101 ALA A N 1
ATOM 792 C CA . ALA A 1 101 ? -7.273 -10.585 5.799 1.00 91.88 101 ALA A CA 1
ATOM 793 C C . ALA A 1 101 ? -8.166 -10.687 7.047 1.00 91.88 101 ALA A C 1
ATOM 795 O O . ALA A 1 101 ? -8.943 -11.630 7.158 1.00 91.88 101 ALA A O 1
ATOM 796 N N . ARG A 1 102 ? -8.078 -9.718 7.964 1.00 91.06 102 ARG A N 1
ATOM 797 C CA . ARG A 1 102 ? -8.937 -9.611 9.153 1.00 91.06 102 ARG A CA 1
ATOM 798 C C . ARG A 1 102 ? -10.263 -8.893 8.872 1.00 91.06 102 ARG A C 1
ATOM 800 O O . ARG A 1 102 ? -11.019 -8.657 9.807 1.00 91.06 102 ARG A O 1
ATOM 807 N N . GLY A 1 103 ? -10.527 -8.508 7.621 1.00 88.50 103 GLY A N 1
ATOM 808 C CA . GLY A 1 103 ? -11.712 -7.737 7.236 1.00 88.50 103 GLY A CA 1
ATOM 809 C C . GLY A 1 103 ? -11.647 -6.258 7.628 1.00 88.50 103 GLY A C 1
ATOM 810 O O . GLY A 1 103 ? -12.659 -5.564 7.567 1.00 88.50 103 GLY A O 1
ATOM 811 N N . ILE A 1 104 ? -10.476 -5.755 8.032 1.00 88.00 104 ILE A N 1
ATOM 812 C CA . ILE A 1 104 ? -10.295 -4.335 8.343 1.00 88.00 104 ILE A CA 1
ATOM 813 C C . ILE A 1 104 ? -10.231 -3.563 7.026 1.00 88.00 104 ILE A C 1
ATOM 815 O O . ILE A 1 104 ? -9.451 -3.904 6.135 1.00 88.00 104 ILE A O 1
ATOM 819 N N . ARG A 1 105 ? -11.024 -2.493 6.921 1.00 87.31 105 ARG A N 1
ATOM 820 C CA . ARG A 1 105 ? -10.965 -1.574 5.785 1.00 87.31 105 ARG A CA 1
ATOM 821 C C . ARG A 1 105 ? -9.668 -0.772 5.846 1.00 87.31 105 ARG A C 1
ATOM 823 O O . ARG A 1 105 ? -9.391 -0.042 6.790 1.00 87.31 105 ARG A O 1
ATOM 830 N N . VAL A 1 106 ? -8.835 -0.965 4.838 1.00 90.69 106 VAL A N 1
ATOM 831 C CA . VAL A 1 106 ? -7.509 -0.364 4.725 1.00 90.69 106 VAL A CA 1
ATOM 832 C C . VAL A 1 106 ? -7.267 0.086 3.287 1.00 90.69 106 VAL A C 1
ATOM 834 O O . VAL A 1 106 ? -7.671 -0.571 2.324 1.00 90.69 106 VAL A O 1
ATOM 837 N N . GLY A 1 107 ? -6.618 1.230 3.134 1.00 92.25 107 GLY A N 1
ATOM 838 C CA . GLY A 1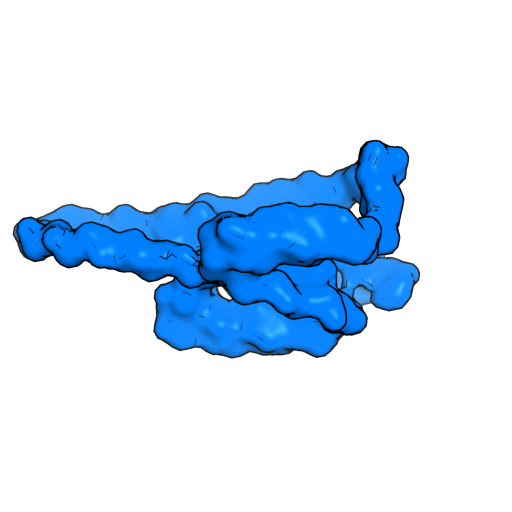 107 ? -6.111 1.710 1.862 1.00 92.25 107 GLY A CA 1
ATOM 839 C C . GLY A 1 107 ? -4.609 1.925 1.929 1.00 92.25 107 GLY A C 1
ATOM 840 O O . GLY A 1 107 ? -3.976 1.799 2.975 1.00 92.25 107 GLY A O 1
ATOM 841 N N . GLY A 1 108 ? -4.005 2.238 0.799 1.00 91.19 108 GLY A N 1
ATOM 842 C CA . GLY A 1 108 ? -2.589 2.542 0.776 1.00 91.19 108 GLY A CA 1
ATOM 843 C C . GLY A 1 108 ? -2.070 2.879 -0.599 1.00 91.19 108 GLY A C 1
ATOM 844 O O . GLY A 1 108 ? -2.744 2.694 -1.608 1.00 91.19 108 GLY A O 1
ATOM 845 N N . VAL A 1 109 ? -0.855 3.399 -0.598 1.00 91.00 109 VAL A N 1
ATOM 846 C CA . VAL A 1 109 ? -0.115 3.869 -1.755 1.00 91.00 109 VAL A CA 1
ATOM 847 C C . VAL A 1 109 ? 1.282 3.250 -1.678 1.00 91.00 109 VAL A C 1
ATOM 849 O O . VAL A 1 109 ? 2.025 3.466 -0.715 1.00 91.00 109 VAL A O 1
ATOM 852 N N . PHE A 1 110 ? 1.621 2.428 -2.666 1.00 91.44 110 PHE A N 1
ATOM 853 C CA . PHE A 1 110 ? 2.788 1.548 -2.634 1.00 91.44 110 PHE A CA 1
ATOM 854 C C . PHE A 1 110 ? 3.726 1.843 -3.800 1.00 91.44 110 PHE A C 1
ATOM 856 O O . PHE A 1 110 ? 3.271 1.959 -4.939 1.00 91.44 110 PHE A O 1
ATOM 863 N N . HIS A 1 111 ? 5.021 1.934 -3.492 1.00 90.56 111 HIS A N 1
ATOM 864 C CA . HIS A 1 111 ? 6.093 2.161 -4.455 1.00 90.56 111 HIS A CA 1
ATOM 865 C C . HIS A 1 111 ? 7.053 0.968 -4.469 1.00 90.56 111 HIS A C 1
ATOM 867 O O . HIS A 1 111 ? 7.582 0.603 -3.423 1.00 90.56 111 HIS A O 1
ATOM 873 N N . SER A 1 112 ? 7.276 0.349 -5.624 1.00 87.69 112 SER A N 1
ATOM 874 C CA . SER A 1 112 ? 7.936 -0.962 -5.729 1.00 87.69 112 SER A CA 1
ATOM 875 C C . SER A 1 112 ? 9.441 -0.921 -6.018 1.00 87.69 112 SER A C 1
ATOM 877 O O . SER A 1 112 ? 10.038 -1.980 -6.209 1.00 87.69 112 SER A O 1
ATOM 879 N N . THR A 1 113 ? 10.057 0.264 -6.102 1.00 84.69 113 THR A N 1
ATOM 880 C CA . THR A 1 113 ? 11.453 0.419 -6.561 1.00 84.69 113 THR A CA 1
ATOM 881 C C . THR A 1 113 ? 12.380 1.186 -5.610 1.00 84.69 113 THR A C 1
ATOM 883 O O . THR A 1 113 ? 13.466 1.562 -6.041 1.00 84.69 113 THR A O 1
ATOM 886 N N . CYS A 1 114 ? 11.996 1.410 -4.345 1.00 64.62 114 CYS A N 1
ATOM 887 C CA . CYS A 1 114 ? 12.865 2.028 -3.331 1.00 64.62 114 CYS A CA 1
ATOM 888 C C . CYS A 1 114 ? 12.840 1.273 -1.999 1.00 64.62 114 CYS A C 1
ATOM 890 O O . CYS A 1 114 ? 11.760 0.761 -1.610 1.00 64.62 114 CYS A O 1
#

pLDDT: mean 81.08, std 17.27, range [41.12, 97.31]

Secondary structure (DSSP, 8-state):
-EEE-----------SSHHHHHHHTSPPPEEEEETTEEEETT--PEESSEEEETTEEEE--GGGT-SS--HHHHHHHHHTT-EEE---HHHHHHHHHHHHHTT---EEEE-S--